Protein AF-A0A353RMS4-F1 (afdb_monomer)

Sequence (90 aa):
SGLRYFNTEDTTQYSNFKSIYPEEIVFIGPVNSSTKGNYATPGWVVPLSYVGHNGRVKMIVPFNMGSSYDQSRYEPTYYELVQYRFGNHY

Secondary structure (DSSP, 8-state):
-----SSSS---EEE-TT-SSPPP----S---TTTGGGSSSGGGTGGGGT--TT-EEEEEE-GGGS-HHHHHHT--EEEEEEE-------

Nearest PDB structures (foldseek):
  4o2t-assembly2_B  TM=9.579E-01  e=8.516E-03  Parabacteroides distasonis ATCC 8503
  6m4w-assembly1_D  TM=5.663E-01  e=2.181E+00  Homo sapiens
  3pra-assembly1_B  TM=7.669E-01  e=6.888E+00  Methanocaldococcus jannaschii
  6m4v-assembly2_D  TM=5.244E-01  e=6.888E+00  Homo sapiens
  3prb-assembly1_A  TM=5.084E-01  e=4.912E+00  Methanocaldococcus jannaschii

Solvent-accessible surface area (backbone atoms only — not comparable to full-atom values): 5909 Å² total; per-residue (Å²): 141,88,86,82,82,91,78,82,79,90,60,66,78,44,62,57,84,81,52,91,72,77,88,84,77,84,88,88,70,79,67,45,96,85,46,32,84,82,41,73,38,33,49,78,51,57,53,62,85,80,44,59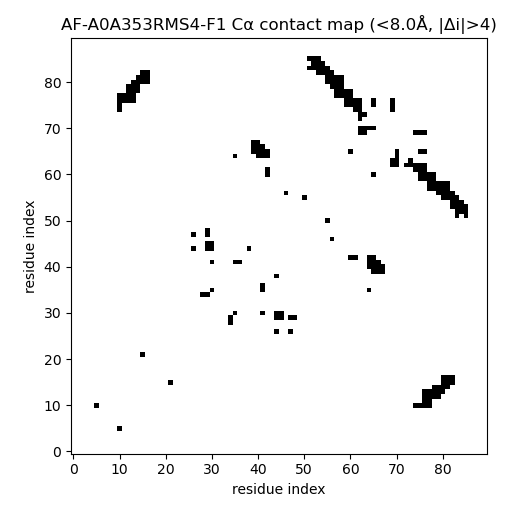,73,70,28,71,48,64,48,78,30,53,15,93,30,33,38,71,66,27,43,75,65,68,39,49,39,40,30,76,39,44,74,42,76,77,77,85,87,125

Foldseek 3Di:
DDDDPPPPDDAPEDECPPPPDDDDDDPPDADDPVCLVVDQQQQVNNCVVPDDAQDKDWDWAFLVRGHPVSVVVRHIHTYRIDTDHDDDPD

Radius of gyration: 13.9 Å; Cα contacts (8 Å, |Δi|>4): 118; chains: 1; bounding box: 42×24×33 Å

Structure (mmCIF, N/CA/C/O backbone):
data_AF-A0A353RMS4-F1
#
_entry.id   AF-A0A353RMS4-F1
#
loop_
_atom_site.group_PDB
_atom_site.id
_atom_site.type_symbol
_atom_site.label_atom_id
_atom_site.label_alt_id
_atom_site.label_comp_id
_atom_site.label_asym_id
_atom_site.label_entity_id
_atom_site.label_seq_id
_atom_site.pdbx_PDB_ins_code
_atom_site.Cartn_x
_atom_site.Cartn_y
_atom_site.Cartn_z
_atom_site.occupancy
_atom_site.B_iso_or_equiv
_atom_site.auth_seq_id
_atom_site.auth_comp_id
_atom_site.auth_asym_id
_atom_site.auth_atom_id
_atom_site.pdbx_PDB_model_num
ATOM 1 N N . SER A 1 1 ? -27.928 0.158 -4.122 1.00 41.97 1 SER A N 1
ATOM 2 C CA . SER A 1 1 ? -27.686 0.271 -2.671 1.00 41.97 1 SER A CA 1
ATOM 3 C C . SER A 1 1 ? -26.180 0.253 -2.457 1.00 41.97 1 SER A C 1
ATOM 5 O O . SER A 1 1 ? -25.557 -0.701 -2.902 1.00 41.97 1 SER A O 1
ATOM 7 N N . GLY A 1 2 ? -25.591 1.341 -1.945 1.00 40.50 2 GLY A N 1
ATOM 8 C CA . GLY A 1 2 ? -24.143 1.622 -1.983 1.00 40.50 2 GLY A CA 1
ATOM 9 C C . GLY A 1 2 ? -23.606 2.216 -0.678 1.00 40.50 2 GLY A C 1
ATOM 10 O O . GLY A 1 2 ? -22.840 3.169 -0.706 1.00 40.50 2 GLY A O 1
ATOM 11 N N . LEU A 1 3 ? -24.052 1.690 0.462 1.00 35.62 3 LEU A N 1
ATOM 12 C CA . LEU A 1 3 ? -23.655 2.174 1.785 1.00 35.62 3 LEU A CA 1
ATOM 13 C C . LEU A 1 3 ? -22.557 1.276 2.377 1.00 35.62 3 LEU A C 1
ATOM 15 O O . LEU A 1 3 ? -22.763 0.071 2.533 1.00 35.62 3 LEU A O 1
ATOM 19 N N . ARG A 1 4 ? -21.396 1.861 2.711 1.00 46.66 4 ARG A N 1
ATOM 20 C CA . 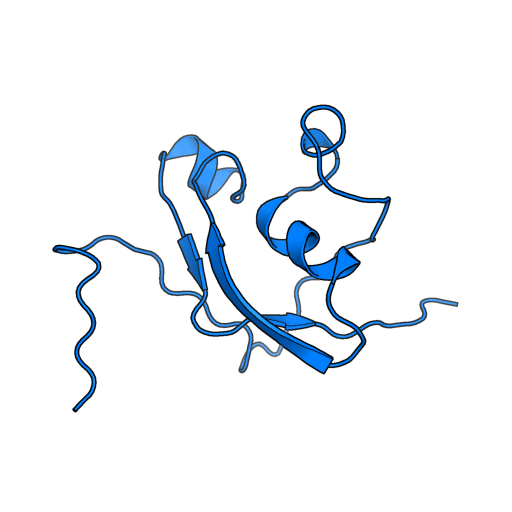ARG A 1 4 ? -20.318 1.238 3.502 1.00 46.66 4 ARG A CA 1
ATOM 21 C C . ARG A 1 4 ? -19.880 2.19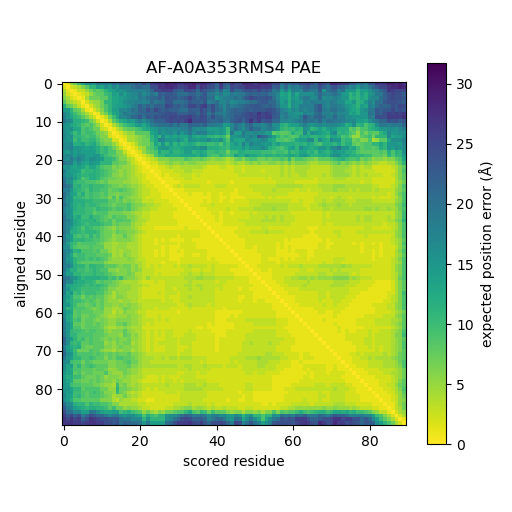4 4.612 1.00 46.66 4 ARG A C 1
ATOM 23 O O . ARG A 1 4 ? -19.475 3.314 4.330 1.00 46.66 4 ARG A O 1
ATOM 30 N N . TYR A 1 5 ? -19.950 1.733 5.858 1.00 46.25 5 TYR A N 1
ATOM 31 C CA . TYR A 1 5 ? -19.543 2.488 7.041 1.00 46.25 5 TYR A CA 1
ATOM 32 C C . TYR A 1 5 ? -18.087 2.162 7.403 1.00 46.25 5 TYR A C 1
ATOM 34 O O . TYR A 1 5 ? -17.784 1.026 7.755 1.00 46.25 5 TYR A O 1
ATOM 42 N N . PHE A 1 6 ? -17.213 3.173 7.382 1.00 56.19 6 PHE A N 1
ATOM 43 C CA . PHE A 1 6 ? -15.881 3.160 8.027 1.00 56.19 6 PHE A CA 1
ATOM 44 C C . PHE A 1 6 ? -15.952 3.364 9.554 1.00 56.19 6 PHE A C 1
ATOM 46 O O . PHE A 1 6 ? -14.947 3.291 10.249 1.00 56.19 6 PHE A O 1
ATOM 53 N N . ASN A 1 7 ? -17.184 3.568 10.032 1.00 41.97 7 ASN A N 1
ATOM 54 C CA . ASN A 1 7 ? -17.648 4.135 11.292 1.00 41.97 7 ASN A CA 1
ATOM 55 C C . ASN A 1 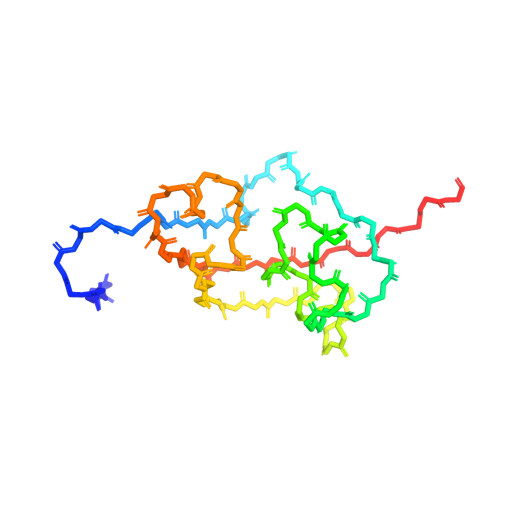7 ? -17.356 5.647 11.452 1.00 41.97 7 ASN A C 1
ATOM 57 O O . ASN A 1 7 ? -16.487 6.048 12.211 1.00 41.97 7 ASN A O 1
ATOM 61 N N . THR A 1 8 ? -18.128 6.455 10.707 1.00 51.53 8 THR A N 1
ATOM 62 C CA . THR A 1 8 ? -18.419 7.902 10.895 1.00 51.53 8 THR A CA 1
ATOM 63 C C . THR A 1 8 ? -17.387 8.983 10.511 1.00 51.53 8 THR A C 1
ATOM 65 O O . THR A 1 8 ? -17.479 10.080 11.039 1.00 51.53 8 THR A O 1
ATOM 68 N N . GLU A 1 9 ? -16.552 8.715 9.496 1.00 59.88 9 GLU A N 1
ATOM 69 C CA . GLU A 1 9 ? -15.866 9.697 8.607 1.00 59.88 9 GLU A CA 1
ATOM 70 C C . GLU A 1 9 ? -14.776 10.569 9.277 1.00 59.88 9 GLU A C 1
ATOM 72 O O . GLU A 1 9 ? -15.039 11.398 10.133 1.00 59.88 9 GLU A O 1
ATOM 77 N N . ASP A 1 10 ? -13.493 10.351 8.995 1.00 52.50 10 ASP A N 1
ATOM 78 C CA . ASP A 1 10 ? -12.790 10.848 7.804 1.00 52.50 10 ASP A CA 1
ATOM 79 C C . ASP A 1 10 ? -11.899 9.720 7.254 1.00 52.50 10 ASP A C 1
ATOM 81 O O . ASP A 1 10 ? -11.042 9.192 7.961 1.00 52.50 10 ASP A O 1
ATOM 85 N N . THR A 1 11 ? -12.158 9.260 6.028 1.00 52.41 11 THR A N 1
ATOM 86 C CA . THR A 1 11 ? -11.273 8.289 5.366 1.00 52.41 11 THR A CA 1
ATOM 87 C C . THR A 1 11 ? -11.122 8.711 3.927 1.00 52.41 11 THR A C 1
ATOM 89 O O . THR A 1 11 ? -12.082 8.676 3.151 1.00 52.41 11 THR A O 1
ATOM 92 N N . THR A 1 12 ? -9.915 9.133 3.575 1.00 55.19 12 THR A N 1
ATOM 93 C CA . THR A 1 12 ? -9.580 9.517 2.212 1.00 55.19 12 THR A CA 1
ATOM 94 C C . THR A 1 12 ? -9.799 8.305 1.294 1.00 55.19 12 THR A C 1
ATOM 96 O O . THR A 1 12 ? -9.029 7.344 1.299 1.00 55.19 12 THR A O 1
ATOM 99 N N . GLN A 1 13 ? -10.907 8.289 0.546 1.00 58.69 13 GLN A N 1
ATOM 100 C CA . GLN A 1 13 ? -11.221 7.207 -0.386 1.00 58.69 13 GLN A CA 1
ATOM 101 C C . GLN A 1 13 ? -10.432 7.432 -1.670 1.00 58.69 13 GLN A C 1
ATOM 103 O O . GLN A 1 13 ? -10.706 8.374 -2.414 1.00 58.69 13 GLN A O 1
ATOM 108 N N . TYR A 1 14 ? -9.468 6.558 -1.949 1.00 63.72 14 TYR A N 1
ATOM 109 C CA . TYR A 1 14 ? -8.652 6.667 -3.153 1.00 63.72 14 TYR A CA 1
ATOM 110 C C . TYR A 1 14 ? -8.935 5.523 -4.134 1.00 63.72 14 TYR A C 1
ATOM 112 O O . TYR A 1 14 ? -9.081 4.354 -3.768 1.00 63.72 14 TYR A O 1
ATOM 120 N N . SER A 1 15 ? -9.002 5.865 -5.420 1.00 58.88 15 SER A N 1
ATOM 121 C CA . SER A 1 15 ? -9.062 4.915 -6.531 1.00 58.88 15 SER A CA 1
ATOM 122 C C . SER A 1 15 ? -8.224 5.449 -7.683 1.00 58.88 15 SER A C 1
ATOM 124 O O . SER A 1 15 ? -8.465 6.557 -8.160 1.00 58.88 15 SER A O 1
ATOM 126 N N . ASN A 1 16 ? -7.270 4.650 -8.171 1.00 64.81 16 ASN A N 1
ATOM 127 C CA . ASN A 1 16 ? -6.450 5.031 -9.326 1.00 64.81 16 ASN A CA 1
ATOM 128 C C . ASN A 1 16 ? -7.079 4.639 -10.672 1.00 64.81 16 ASN A C 1
ATOM 130 O O . ASN A 1 16 ? -6.487 4.884 -11.719 1.00 64.81 16 ASN A O 1
ATOM 134 N N . PHE A 1 17 ? -8.281 4.053 -10.678 1.00 62.84 17 PHE A N 1
ATOM 135 C CA . PHE A 1 17 ? -8.870 3.469 -11.888 1.00 62.84 17 PHE A CA 1
ATOM 136 C C . PHE A 1 17 ? -9.115 4.479 -13.018 1.00 62.84 17 PHE A C 1
ATOM 138 O O . PHE A 1 17 ? -9.070 4.118 -14.192 1.00 62.84 17 PHE A O 1
ATOM 145 N N . LYS A 1 18 ? -9.380 5.741 -12.667 1.00 63.59 18 LYS A N 1
ATOM 146 C CA . LYS A 1 18 ? -9.595 6.838 -13.623 1.00 63.59 18 LYS A CA 1
ATOM 147 C C . LYS A 1 18 ? -8.426 7.828 -13.681 1.00 63.59 18 LYS A C 1
ATOM 149 O O . LYS A 1 18 ? -8.561 8.852 -14.344 1.00 63.59 18 LYS A O 1
ATOM 154 N N . SER A 1 19 ? -7.314 7.566 -12.986 1.00 69.12 19 SER A N 1
ATOM 155 C CA . SER A 1 19 ? -6.178 8.492 -13.009 1.00 69.12 19 SER A CA 1
ATOM 156 C C . SER A 1 19 ? -5.495 8.449 -14.374 1.00 69.12 19 SER A C 1
ATOM 158 O O . SER A 1 19 ? -5.129 7.378 -14.858 1.00 69.12 19 SER A O 1
ATOM 160 N N . ILE A 1 20 ? -5.306 9.618 -14.984 1.00 74.69 20 ILE A N 1
ATOM 161 C CA . ILE A 1 20 ? -4.487 9.780 -16.196 1.00 74.69 20 ILE A CA 1
ATOM 162 C C . ILE A 1 20 ? -2.989 9.899 -15.870 1.00 74.69 20 ILE A C 1
ATOM 164 O O . ILE A 1 20 ? -2.164 9.810 -16.773 1.00 74.69 20 ILE A O 1
ATOM 168 N N . TYR A 1 21 ? -2.648 10.057 -14.587 1.00 78.94 21 TYR A N 1
ATOM 169 C CA . TYR A 1 21 ? -1.284 10.113 -14.064 1.00 78.94 21 TYR A CA 1
ATOM 170 C C . TYR A 1 21 ? -1.094 8.931 -13.105 1.00 78.94 21 TYR A C 1
ATOM 172 O O . TYR A 1 21 ? -1.483 9.023 -11.936 1.00 78.94 21 TYR A O 1
ATOM 180 N N . PRO A 1 22 ? -0.635 7.765 -13.593 1.00 81.56 22 PRO A N 1
ATOM 181 C CA . PRO A 1 22 ? -0.363 6.637 -12.716 1.00 81.56 22 PRO A CA 1
ATOM 182 C C . PRO A 1 22 ? 0.825 6.955 -11.802 1.00 81.56 22 PRO A C 1
ATOM 184 O O . PRO A 1 22 ? 1.805 7.549 -12.240 1.00 81.56 22 PRO A O 1
ATOM 187 N N . GLU A 1 23 ? 0.741 6.519 -10.548 1.00 87.31 23 GLU A N 1
ATOM 188 C CA . GLU A 1 23 ? 1.887 6.532 -9.638 1.00 87.31 23 GLU A CA 1
ATOM 189 C C . GLU A 1 23 ? 2.902 5.474 -10.086 1.00 87.31 23 GLU A C 1
ATOM 191 O O . GLU A 1 23 ? 2.551 4.301 -10.264 1.00 87.31 23 GLU A O 1
ATOM 196 N N . GLU A 1 24 ? 4.156 5.883 -10.263 1.00 87.75 24 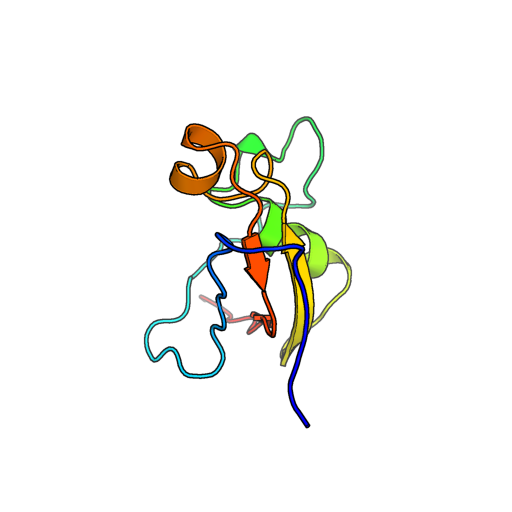GLU A N 1
ATOM 197 C CA . GLU A 1 24 ? 5.251 4.992 -10.639 1.00 87.75 24 GLU A CA 1
ATOM 198 C 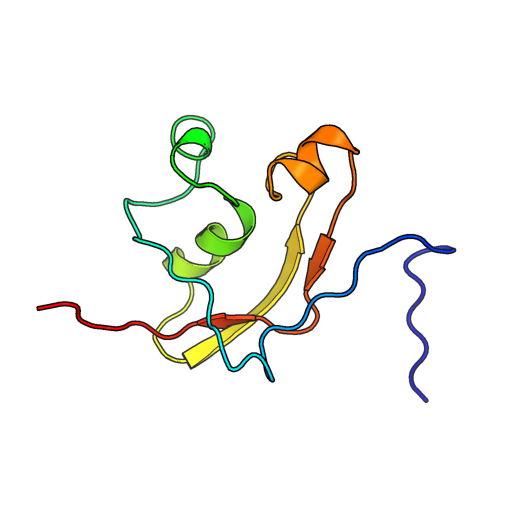C . GLU A 1 24 ? 6.036 4.551 -9.402 1.00 87.75 24 GLU A C 1
ATOM 200 O O . GLU A 1 24 ? 6.381 5.349 -8.531 1.00 87.75 24 GLU A O 1
ATOM 205 N N . ILE A 1 25 ? 6.326 3.252 -9.318 1.00 89.50 25 ILE A N 1
ATOM 206 C CA . ILE A 1 25 ? 7.075 2.662 -8.208 1.00 89.50 25 ILE A CA 1
ATOM 207 C C . ILE A 1 25 ? 8.114 1.708 -8.782 1.00 89.50 25 ILE A C 1
ATOM 209 O O . ILE A 1 25 ? 7.779 0.786 -9.526 1.00 89.50 25 ILE A O 1
ATOM 213 N N . VAL A 1 26 ? 9.373 1.882 -8.383 1.00 91.31 26 VAL A N 1
ATOM 214 C CA . VAL A 1 26 ? 10.432 0.909 -8.670 1.00 91.31 26 VAL A CA 1
ATOM 215 C C . VAL A 1 26 ? 10.372 -0.196 -7.622 1.00 91.31 26 VAL A C 1
ATOM 217 O O . VAL A 1 26 ? 10.573 0.054 -6.434 1.00 91.31 26 VAL A O 1
ATOM 220 N N . PHE A 1 27 ? 10.097 -1.429 -8.048 1.00 92.00 27 PHE A N 1
ATOM 221 C CA . PHE A 1 27 ? 10.103 -2.576 -7.144 1.00 92.00 27 PHE A CA 1
ATOM 222 C C . PHE A 1 27 ? 11.542 -3.005 -6.831 1.00 92.00 27 PHE A C 1
ATOM 224 O O . PHE A 1 27 ? 12.198 -3.664 -7.631 1.00 92.00 27 PHE A O 1
ATOM 231 N N . ILE A 1 28 ? 12.019 -2.638 -5.644 1.00 92.62 28 ILE A N 1
ATOM 232 C CA . ILE A 1 28 ? 13.374 -2.925 -5.140 1.00 92.62 28 ILE A CA 1
ATOM 233 C C . ILE A 1 28 ? 13.413 -4.124 -4.173 1.00 92.62 28 ILE A C 1
ATOM 235 O O . ILE A 1 28 ? 14.449 -4.411 -3.578 1.00 92.62 28 ILE A O 1
ATOM 239 N N . GLY A 1 29 ? 12.290 -4.833 -4.010 1.00 94.50 29 GLY A N 1
ATOM 240 C CA . GLY A 1 29 ? 12.164 -6.056 -3.210 1.00 94.50 29 GLY A CA 1
ATOM 241 C C . GLY A 1 29 ? 10.988 -6.056 -2.219 1.00 94.50 29 GLY A C 1
ATOM 242 O O . GLY A 1 29 ? 10.315 -5.039 -2.038 1.00 94.50 29 GLY A O 1
ATOM 243 N N . PRO A 1 30 ? 10.708 -7.191 -1.553 1.00 95.69 30 PRO A N 1
ATOM 244 C CA . PRO A 1 30 ? 9.567 -7.319 -0.646 1.00 95.69 30 PRO A CA 1
ATOM 245 C C . PRO A 1 30 ? 9.617 -6.349 0.541 1.00 95.69 30 PRO A C 1
ATOM 247 O O . PRO A 1 30 ? 10.686 -6.046 1.078 1.00 95.69 30 PRO A O 1
ATOM 250 N N . VAL A 1 31 ? 8.441 -5.907 0.994 1.00 96.00 31 VAL A N 1
ATOM 251 C CA . VAL A 1 31 ? 8.295 -5.038 2.171 1.00 96.00 31 VAL A CA 1
ATOM 252 C C . VAL A 1 31 ? 8.373 -5.862 3.457 1.00 96.00 31 VAL A C 1
ATOM 254 O O . VAL A 1 31 ? 7.609 -6.803 3.653 1.00 96.00 31 VAL A O 1
ATOM 257 N N . ASN A 1 32 ? 9.274 -5.479 4.357 1.00 94.88 32 ASN A N 1
ATOM 258 C CA . ASN A 1 32 ? 9.410 -6.001 5.716 1.00 94.88 32 ASN A CA 1
ATOM 259 C C . ASN A 1 32 ? 9.871 -4.881 6.670 1.00 94.88 32 ASN A C 1
ATOM 261 O O . ASN A 1 32 ? 10.040 -3.734 6.254 1.00 94.88 32 ASN A O 1
ATOM 265 N N . SER A 1 33 ? 10.087 -5.194 7.952 1.00 94.19 33 SER A N 1
ATOM 266 C CA . SER A 1 33 ? 10.483 -4.204 8.968 1.00 94.19 33 SER A CA 1
ATOM 267 C C . SER A 1 33 ? 11.753 -3.419 8.620 1.00 94.19 33 SER A C 1
ATOM 269 O O . SER A 1 33 ? 11.851 -2.254 8.999 1.00 94.19 33 SER A O 1
ATOM 271 N N . SER A 1 34 ? 12.685 -4.028 7.883 1.00 95.62 34 SER A N 1
ATOM 272 C CA . SER A 1 34 ? 13.959 -3.421 7.483 1.00 95.62 34 SER A CA 1
ATOM 273 C C . SER A 1 34 ? 13.888 -2.715 6.126 1.00 95.62 34 SER A C 1
ATOM 275 O O . SER A 1 34 ? 14.642 -1.779 5.893 1.00 95.62 34 SER A O 1
ATOM 277 N N . THR A 1 35 ? 12.999 -3.143 5.223 1.00 95.62 35 THR A N 1
ATOM 278 C CA . THR A 1 35 ? 12.919 -2.617 3.846 1.00 95.62 35 THR A CA 1
ATOM 279 C C . THR A 1 35 ? 11.778 -1.633 3.620 1.00 95.62 35 THR A C 1
ATOM 281 O O . THR A 1 35 ? 11.786 -0.928 2.613 1.00 95.62 35 THR A O 1
ATOM 284 N N . LYS A 1 36 ? 10.802 -1.535 4.538 1.00 93.50 36 LYS A N 1
ATOM 285 C CA . LYS A 1 36 ? 9.654 -0.625 4.381 1.00 93.50 36 LYS A CA 1
ATOM 286 C C . LYS A 1 36 ? 10.078 0.828 4.157 1.00 93.50 36 LYS A C 1
ATOM 288 O O . LYS A 1 36 ? 9.445 1.515 3.373 1.00 93.50 36 LYS A O 1
ATOM 293 N N . GLY A 1 37 ? 11.167 1.275 4.786 1.00 93.75 37 GLY A N 1
ATOM 294 C CA . GLY A 1 37 ? 11.666 2.649 4.659 1.00 93.75 37 GLY A CA 1
ATOM 295 C C . GLY A 1 37 ? 12.178 3.005 3.262 1.00 93.75 37 GLY A C 1
ATOM 296 O O . GLY A 1 37 ? 12.357 4.181 2.970 1.00 93.75 37 GLY A O 1
ATOM 297 N N . ASN A 1 38 ? 12.375 2.016 2.387 1.00 95.31 38 ASN A N 1
ATOM 298 C CA . ASN A 1 38 ? 12.849 2.251 1.028 1.00 95.31 38 ASN A CA 1
ATOM 299 C C . ASN A 1 38 ? 11.725 2.694 0.070 1.00 95.31 38 ASN A C 1
ATOM 301 O O . ASN A 1 38 ? 11.996 3.007 -1.086 1.00 95.31 38 ASN A O 1
ATOM 305 N N . TYR A 1 39 ? 10.471 2.700 0.530 1.00 94.75 39 TYR A N 1
ATOM 306 C CA . TYR A 1 39 ? 9.298 3.038 -0.269 1.00 94.75 39 TYR A CA 1
ATOM 307 C C . TYR A 1 39 ? 8.566 4.247 0.310 1.00 94.75 39 TYR A C 1
ATOM 309 O O . TYR A 1 39 ? 8.319 4.309 1.511 1.00 94.75 39 TYR A O 1
ATOM 317 N N . ALA A 1 40 ? 8.143 5.172 -0.557 1.00 91.75 40 ALA A N 1
ATOM 318 C CA . ALA A 1 40 ? 7.364 6.345 -0.150 1.00 91.75 40 ALA A CA 1
ATOM 319 C C . ALA A 1 40 ? 5.985 5.973 0.425 1.00 91.75 40 ALA A C 1
ATOM 321 O O . ALA A 1 40 ? 5.476 6.638 1.323 1.00 91.75 40 ALA A O 1
ATOM 322 N N . THR A 1 41 ? 5.370 4.904 -0.088 1.00 93.94 41 THR A N 1
ATOM 323 C CA . THR A 1 41 ? 4.112 4.344 0.428 1.00 93.94 41 THR A CA 1
ATOM 324 C C . THR A 1 41 ? 4.211 2.817 0.431 1.00 93.94 41 THR A C 1
ATOM 326 O O . THR A 1 41 ? 3.841 2.160 -0.546 1.00 93.94 41 THR A O 1
ATOM 329 N N . PRO A 1 42 ? 4.757 2.221 1.507 1.00 96.38 42 PRO A N 1
ATOM 330 C CA . PRO A 1 42 ? 5.052 0.787 1.559 1.00 96.38 42 PRO A CA 1
ATOM 331 C C . PRO A 1 42 ? 3.823 -0.102 1.340 1.00 96.38 42 PRO A C 1
ATOM 333 O O . PRO A 1 42 ? 3.930 -1.177 0.752 1.00 96.38 42 PRO A O 1
ATOM 33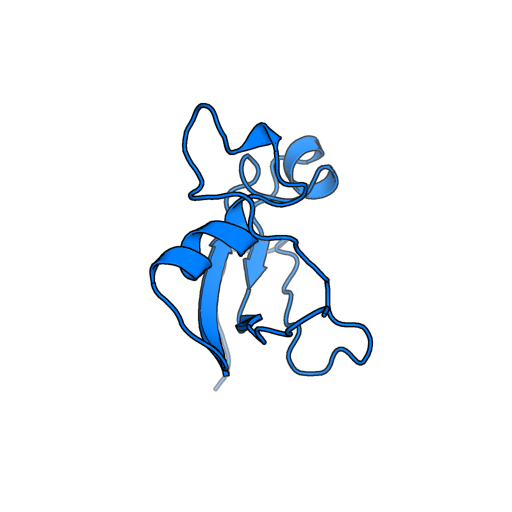6 N N . GLY A 1 43 ? 2.640 0.349 1.769 1.00 95.31 43 GLY A N 1
ATOM 337 C CA . GLY A 1 43 ? 1.379 -0.372 1.606 1.00 95.31 43 GLY A CA 1
ATOM 338 C C . GLY A 1 43 ? 1.023 -0.671 0.148 1.00 95.31 43 GLY A C 1
ATOM 339 O O . GLY A 1 43 ? 0.450 -1.722 -0.128 1.00 95.31 43 GLY A O 1
ATOM 340 N N . TRP A 1 44 ? 1.427 0.183 -0.800 1.00 94.06 44 TRP A N 1
ATOM 341 C CA . TRP A 1 44 ? 1.208 -0.056 -2.232 1.00 94.06 44 TRP A CA 1
ATOM 342 C C . TRP A 1 44 ? 2.077 -1.174 -2.798 1.00 94.06 44 TRP A C 1
ATOM 344 O O . TRP A 1 44 ? 1.754 -1.724 -3.846 1.00 94.06 44 TRP A O 1
ATOM 354 N N . VAL A 1 45 ? 3.169 -1.522 -2.126 1.00 96.31 45 VAL A N 1
ATOM 355 C CA . VAL A 1 45 ? 4.169 -2.462 -2.641 1.00 96.31 45 VAL A CA 1
ATOM 356 C C . VAL A 1 45 ? 3.918 -3.882 -2.152 1.00 96.31 45 VAL A C 1
ATOM 358 O O . VAL A 1 45 ? 4.239 -4.837 -2.856 1.00 96.31 45 VAL A O 1
ATOM 361 N N . VAL A 1 46 ? 3.294 -4.042 -0.980 1.00 96.44 46 VAL A N 1
ATOM 362 C CA . VAL A 1 46 ? 2.993 -5.355 -0.380 1.00 96.44 46 VAL A CA 1
ATOM 363 C C . VAL A 1 46 ? 2.339 -6.332 -1.375 1.00 96.44 46 VAL A C 1
ATOM 365 O O . VAL A 1 46 ? 2.793 -7.477 -1.445 1.00 96.44 46 VAL A O 1
ATOM 368 N N . PRO A 1 47 ? 1.348 -5.935 -2.200 1.00 95.88 47 PRO A N 1
ATOM 369 C CA . PRO A 1 47 ? 0.721 -6.861 -3.141 1.00 95.88 47 PRO A CA 1
ATOM 370 C C . PRO A 1 47 ? 1.613 -7.305 -4.300 1.00 95.88 47 PRO A C 1
ATOM 372 O O . PRO A 1 47 ? 1.319 -8.337 -4.893 1.00 95.88 47 PRO A O 1
ATOM 375 N N . LEU A 1 48 ? 2.690 -6.582 -4.634 1.00 93.88 48 LEU A N 1
ATOM 376 C CA . LEU A 1 48 ? 3.522 -6.869 -5.814 1.00 93.88 48 LEU A CA 1
ATOM 377 C C . LEU A 1 48 ? 4.222 -8.234 -5.753 1.00 93.88 48 LEU A C 1
ATOM 379 O O . LEU A 1 48 ? 4.620 -8.760 -6.784 1.00 93.88 48 LEU A O 1
ATOM 383 N N . SER A 1 49 ? 4.338 -8.836 -4.565 1.00 92.62 49 SER A N 1
ATOM 384 C CA . SER A 1 49 ? 4.832 -10.216 -4.409 1.00 92.62 49 SER A CA 1
ATOM 385 C C . SER A 1 49 ? 3.769 -11.289 -4.700 1.00 92.62 49 SER A C 1
ATOM 387 O O . SER A 1 49 ? 4.093 -12.471 -4.747 1.00 92.62 49 SER A O 1
ATOM 389 N N . TYR A 1 50 ? 2.507 -10.892 -4.880 1.00 94.62 50 TYR A N 1
ATOM 390 C CA . TYR A 1 50 ? 1.349 -11.786 -4.994 1.00 94.62 50 TYR A CA 1
ATOM 391 C C . TYR A 1 50 ? 0.500 -11.532 -6.243 1.00 94.62 50 TYR A C 1
ATOM 393 O O . TYR A 1 50 ? -0.368 -12.341 -6.568 1.00 94.62 50 TYR A O 1
ATOM 401 N N . VAL A 1 51 ? 0.717 -10.414 -6.940 1.00 95.31 51 VAL A N 1
ATOM 402 C CA . VAL A 1 51 ? -0.030 -10.042 -8.145 1.00 95.31 51 VAL A CA 1
ATOM 403 C C . VAL A 1 51 ? 0.908 -9.834 -9.328 1.00 95.31 51 VAL A C 1
ATOM 405 O O . VAL A 1 51 ? 2.030 -9.365 -9.170 1.00 95.31 51 VAL A O 1
ATOM 408 N N . GLY A 1 52 ? 0.430 -10.170 -10.526 1.00 92.75 52 GLY A N 1
ATOM 409 C CA . GLY A 1 52 ? 1.134 -9.909 -11.782 1.00 92.75 52 GLY A CA 1
ATOM 410 C C . GLY A 1 52 ? 0.642 -8.647 -12.495 1.00 92.75 52 GLY A C 1
ATOM 411 O O . GLY A 1 52 ? -0.123 -7.844 -11.952 1.00 92.75 52 GLY A O 1
ATOM 412 N N . HIS A 1 53 ? 1.043 -8.498 -13.759 1.00 93.62 53 HIS A N 1
ATOM 413 C CA . HIS A 1 53 ? 0.563 -7.429 -14.635 1.00 93.62 53 HIS A CA 1
ATOM 414 C C . HIS A 1 53 ? -0.977 -7.433 -14.728 1.00 93.62 53 HIS A C 1
ATOM 416 O O . HIS A 1 53 ? -1.593 -8.483 -14.895 1.00 93.62 53 HIS A O 1
ATOM 422 N N . ASN A 1 54 ? -1.600 -6.254 -14.619 1.00 92.75 54 ASN A N 1
ATOM 423 C CA . ASN A 1 54 ? -3.051 -6.050 -14.494 1.00 92.75 54 ASN A CA 1
ATOM 424 C C . ASN A 1 54 ? -3.697 -6.620 -13.221 1.00 92.75 54 ASN A C 1
ATOM 426 O O . ASN A 1 54 ? -4.927 -6.664 -13.135 1.00 92.75 54 ASN A O 1
ATOM 430 N N . GLY A 1 55 ? -2.902 -6.992 -12.214 1.00 94.00 55 GLY A N 1
ATOM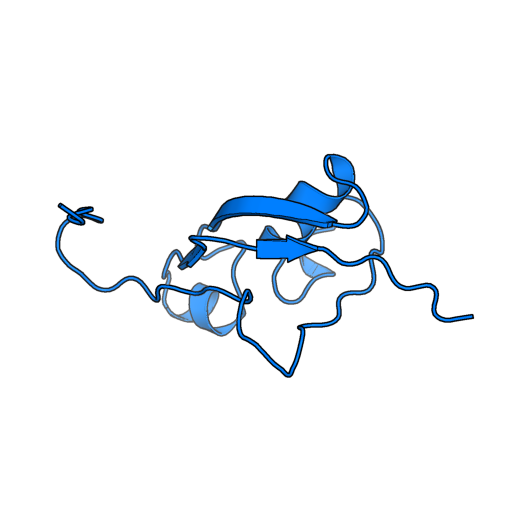 431 C CA . GLY A 1 55 ? -3.396 -7.335 -10.885 1.00 94.00 55 GLY A CA 1
ATOM 432 C C . GLY A 1 55 ? -4.240 -6.210 -10.288 1.00 94.00 55 GLY A C 1
ATOM 433 O O . GLY A 1 55 ? -3.887 -5.034 -10.392 1.00 94.00 55 GLY A O 1
ATOM 434 N N . ARG A 1 56 ? -5.370 -6.572 -9.676 1.00 94.19 56 ARG A N 1
ATOM 435 C CA . ARG A 1 56 ? -6.316 -5.642 -9.053 1.00 94.19 56 ARG A CA 1
ATOM 436 C C . ARG A 1 56 ? -6.519 -6.023 -7.601 1.00 94.19 56 ARG A C 1
ATOM 438 O O . ARG A 1 56 ? -6.816 -7.179 -7.311 1.00 94.19 56 ARG A O 1
ATOM 445 N N . VAL A 1 57 ? -6.394 -5.053 -6.708 1.00 93.75 57 VAL A N 1
ATOM 446 C CA . VAL A 1 57 ? -6.560 -5.263 -5.268 1.00 93.75 57 VAL A CA 1
ATOM 447 C C . VAL A 1 57 ? -7.449 -4.191 -4.658 1.00 93.75 57 VAL A C 1
ATOM 449 O O . VAL A 1 57 ? -7.596 -3.095 -5.197 1.00 93.75 57 VAL A O 1
ATOM 452 N N . LYS A 1 58 ? -8.015 -4.528 -3.505 1.00 92.56 58 LYS A N 1
ATOM 453 C CA . LYS A 1 58 ? -8.709 -3.626 -2.591 1.00 92.56 58 LYS A CA 1
ATOM 454 C C . LYS A 1 58 ? -7.969 -3.695 -1.265 1.00 92.56 58 LYS A C 1
ATOM 456 O O . LYS A 1 58 ? -7.665 -4.799 -0.815 1.00 92.56 58 LYS A O 1
ATOM 461 N N . MET A 1 59 ? -7.642 -2.554 -0.668 1.00 92.00 59 MET A N 1
ATOM 462 C CA . MET A 1 59 ? -6.733 -2.511 0.480 1.00 92.00 59 MET A CA 1
ATOM 463 C C . MET A 1 59 ? -7.182 -1.511 1.536 1.00 92.00 59 MET A C 1
ATOM 465 O O . MET A 1 59 ? -7.706 -0.448 1.218 1.00 92.00 59 MET A O 1
ATOM 469 N N . ILE A 1 60 ? -6.904 -1.847 2.793 1.00 91.00 60 ILE A N 1
ATOM 470 C CA . ILE A 1 60 ? -6.835 -0.893 3.899 1.00 91.00 60 ILE A CA 1
ATOM 471 C C . ILE A 1 60 ? -5.354 -0.785 4.252 1.00 91.00 60 ILE A C 1
ATOM 473 O O . ILE A 1 60 ? -4.734 -1.787 4.611 1.00 91.00 60 ILE A O 1
ATOM 477 N N . VAL A 1 61 ? -4.786 0.408 4.109 1.00 92.38 61 VAL A N 1
ATOM 478 C CA . VAL A 1 61 ? -3.383 0.679 4.425 1.00 92.38 61 VAL A CA 1
ATOM 479 C C . VAL A 1 61 ? -3.333 1.410 5.767 1.00 92.38 61 VAL A C 1
ATOM 481 O O . VAL A 1 61 ? -3.891 2.501 5.872 1.00 92.38 61 VAL A O 1
ATOM 484 N N . PRO A 1 62 ? -2.706 0.839 6.812 1.00 93.69 62 PRO A N 1
ATOM 485 C CA . PRO A 1 62 ? -2.545 1.541 8.081 1.00 93.69 62 PRO A CA 1
ATOM 486 C C . PRO A 1 62 ? -1.585 2.727 7.922 1.00 93.69 62 PRO A C 1
ATOM 488 O O . PRO A 1 62 ? -0.677 2.679 7.091 1.00 93.69 62 PRO A O 1
ATOM 491 N N . PHE A 1 63 ? -1.743 3.760 8.757 1.00 90.69 63 PHE A N 1
ATOM 492 C CA . PHE A 1 63 ? -0.987 5.017 8.650 1.00 90.69 63 PHE A CA 1
ATOM 493 C C . PHE A 1 63 ? 0.532 4.811 8.548 1.00 90.69 63 PHE A C 1
ATOM 495 O O . PHE A 1 63 ? 1.196 5.437 7.734 1.00 90.69 63 PHE A O 1
ATOM 502 N N . ASN A 1 64 ? 1.096 3.864 9.306 1.00 94.75 64 ASN A N 1
ATOM 503 C CA . ASN A 1 64 ? 2.532 3.562 9.332 1.00 94.75 64 ASN A CA 1
ATOM 504 C C . ASN A 1 64 ? 3.067 2.849 8.071 1.00 94.75 64 ASN A C 1
ATOM 506 O O . ASN A 1 64 ? 4.261 2.553 7.995 1.00 94.75 64 ASN A O 1
ATOM 510 N N . MET A 1 65 ? 2.183 2.542 7.122 1.00 95.94 65 MET A N 1
ATOM 511 C CA . MET A 1 65 ? 2.462 1.968 5.804 1.00 95.94 65 MET A CA 1
ATOM 512 C C . MET A 1 65 ? 1.942 2.873 4.673 1.00 95.94 65 MET A C 1
ATOM 514 O O . MET A 1 65 ? 2.065 2.510 3.501 1.00 95.94 65 MET A O 1
ATOM 518 N N . GLY A 1 66 ? 1.340 4.014 5.018 1.00 91.44 66 GLY A N 1
ATOM 519 C CA . GLY A 1 66 ? 0.845 5.022 4.089 1.00 91.44 66 GLY A CA 1
ATOM 520 C C . GLY A 1 66 ? 1.938 5.989 3.635 1.00 91.44 66 GLY A C 1
ATOM 521 O O . GLY A 1 66 ? 3.128 5.794 3.901 1.00 91.44 66 GLY A O 1
ATOM 522 N N . SER A 1 67 ? 1.522 7.042 2.944 1.00 89.38 67 SER A N 1
ATOM 523 C CA . SER A 1 67 ? 2.376 8.167 2.563 1.00 89.38 67 SER A CA 1
ATOM 524 C C . SER A 1 67 ? 2.886 8.941 3.787 1.00 89.38 67 SER A C 1
ATOM 526 O O . SER A 1 67 ? 2.422 8.744 4.912 1.00 89.38 67 SER A O 1
ATOM 528 N N . SER A 1 68 ? 3.828 9.868 3.591 1.00 89.31 68 SER A N 1
ATOM 529 C CA . SER A 1 68 ? 4.275 10.767 4.668 1.00 89.31 68 SER A CA 1
ATOM 530 C C . SER A 1 68 ? 3.126 11.596 5.258 1.00 89.31 68 SER A C 1
ATOM 532 O O . SER A 1 68 ? 3.132 11.886 6.455 1.00 89.31 68 SER A O 1
ATOM 534 N N . TYR A 1 69 ? 2.119 11.930 4.445 1.00 87.06 69 TYR A N 1
ATOM 535 C CA . TYR A 1 69 ? 0.912 12.620 4.887 1.00 87.06 69 TYR A CA 1
ATOM 536 C C . TYR A 1 69 ? 0.095 11.755 5.852 1.00 87.06 69 TYR A C 1
ATOM 538 O O . TYR A 1 69 ? -0.153 12.173 6.985 1.00 87.06 69 TYR A O 1
ATOM 546 N N . ASP A 1 70 ? -0.219 10.525 5.439 1.00 86.94 70 ASP A N 1
ATOM 547 C CA . ASP A 1 70 ? -0.980 9.552 6.233 1.00 86.94 70 ASP A CA 1
ATOM 548 C C . ASP A 1 70 ? -0.275 9.274 7.571 1.00 86.94 70 ASP A C 1
ATOM 550 O O . ASP A 1 70 ? -0.889 9.303 8.639 1.00 86.94 70 ASP A O 1
ATOM 554 N N . GLN A 1 71 ? 1.053 9.099 7.526 1.00 90.44 71 GLN A N 1
ATOM 555 C CA . GLN A 1 71 ? 1.897 8.894 8.705 1.00 90.44 71 GLN A CA 1
ATOM 556 C C . GLN A 1 71 ? 1.833 10.077 9.675 1.00 90.44 71 GLN A C 1
ATOM 558 O O . GLN A 1 71 ? 1.687 9.869 10.877 1.00 90.44 71 GLN A O 1
ATOM 563 N N . SER A 1 72 ? 1.920 11.312 9.167 1.00 90.06 72 SER A N 1
ATOM 564 C CA . SER A 1 72 ? 1.899 12.526 9.997 1.00 90.06 72 SER A CA 1
ATOM 565 C C . SER A 1 72 ? 0.560 12.757 10.704 1.00 90.06 72 SER A C 1
ATOM 567 O O . SER A 1 72 ? 0.516 13.406 11.750 1.00 90.06 72 SER A O 1
ATOM 569 N N . ARG A 1 73 ? -0.526 12.214 10.142 1.00 87.88 73 ARG A N 1
ATOM 570 C CA . ARG A 1 73 ? -1.900 12.376 10.630 1.00 87.88 73 ARG A CA 1
ATOM 571 C C . ARG A 1 73 ? -2.451 11.155 11.351 1.00 87.88 73 ARG A C 1
ATOM 573 O O . ARG A 1 73 ? -3.565 11.216 11.857 1.00 87.88 73 ARG A O 1
ATOM 580 N N . TYR A 1 74 ? -1.673 10.075 11.429 1.00 86.94 74 TYR A N 1
ATOM 581 C CA . TYR A 1 74 ? -2.123 8.787 11.957 1.00 86.94 74 TYR A CA 1
ATOM 582 C C . TYR A 1 74 ? -3.386 8.269 11.245 1.00 86.94 74 TYR A C 1
ATOM 584 O O . TYR A 1 74 ? -4.204 7.568 11.842 1.00 86.94 74 TYR A O 1
ATOM 592 N N . GLU A 1 75 ? -3.537 8.602 9.961 1.00 84.62 75 GLU A N 1
ATOM 593 C CA . GLU A 1 75 ? -4.741 8.318 9.184 1.00 84.62 75 GLU A CA 1
ATOM 594 C C . GLU A 1 75 ? -4.554 7.035 8.356 1.00 84.62 75 GLU A C 1
ATOM 596 O O . GLU A 1 75 ? -3.580 6.916 7.609 1.00 84.62 75 GLU A O 1
ATOM 601 N N . PRO A 1 76 ? -5.428 6.024 8.500 1.00 87.25 76 PRO A N 1
ATOM 602 C CA . PRO A 1 76 ? -5.444 4.881 7.601 1.00 87.25 76 PRO A CA 1
ATOM 603 C C . PRO A 1 76 ? -6.179 5.223 6.300 1.00 87.25 76 PRO A C 1
ATOM 605 O O . PRO A 1 76 ? -7.203 5.904 6.307 1.00 87.25 76 PRO A O 1
ATOM 608 N N . THR A 1 77 ? -5.726 4.645 5.191 1.00 85.19 77 THR A N 1
ATOM 609 C CA . THR A 1 77 ? -6.277 4.944 3.864 1.00 85.19 77 THR A CA 1
ATOM 610 C C . THR A 1 77 ? -6.959 3.723 3.273 1.00 85.19 77 THR A C 1
ATOM 612 O O . THR A 1 77 ? -6.418 2.611 3.276 1.00 85.19 77 THR A O 1
ATOM 615 N N . TYR A 1 78 ? -8.158 3.929 2.731 1.00 87.31 78 TYR A N 1
ATOM 616 C CA . TYR A 1 78 ? -8.889 2.893 2.021 1.00 87.31 78 TYR A CA 1
ATOM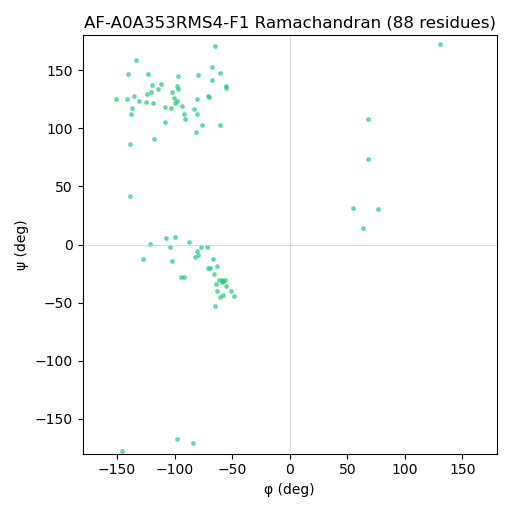 617 C C . TYR A 1 78 ? -8.765 3.059 0.512 1.00 87.31 78 TYR A C 1
ATOM 619 O O . TYR A 1 78 ? -9.130 4.084 -0.066 1.00 87.31 78 TYR A O 1
ATOM 627 N N . TYR A 1 79 ? -8.329 1.981 -0.127 1.00 86.75 79 TYR A N 1
ATOM 628 C CA . TYR A 1 79 ? -8.246 1.866 -1.568 1.00 86.75 79 TYR A CA 1
ATOM 629 C C . TYR A 1 79 ? -9.323 0.903 -2.057 1.00 86.75 79 TYR A C 1
ATOM 631 O O . TYR A 1 79 ? -9.190 -0.316 -1.916 1.00 86.75 79 TYR A O 1
ATOM 639 N N . GLU A 1 80 ? -10.385 1.445 -2.657 1.00 85.44 80 GLU A N 1
ATOM 640 C CA . GLU A 1 80 ? -11.466 0.634 -3.237 1.00 85.44 80 GLU A CA 1
ATOM 641 C C . GLU A 1 80 ? -10.945 -0.232 -4.390 1.00 85.44 80 GLU A C 1
ATOM 643 O O . GLU A 1 80 ? -11.332 -1.396 -4.512 1.00 85.44 80 GLU A O 1
ATOM 648 N N . LEU A 1 81 ? -10.052 0.327 -5.215 1.00 88.06 81 LEU A N 1
ATOM 649 C CA . LEU A 1 81 ? -9.399 -0.375 -6.312 1.00 88.06 81 LEU A CA 1
ATOM 650 C C . LEU A 1 81 ? -8.013 0.218 -6.592 1.00 88.06 81 LEU A C 1
ATOM 652 O O . LEU A 1 81 ? -7.891 1.408 -6.885 1.00 88.06 81 LEU A O 1
ATOM 656 N N . VAL A 1 82 ? -6.996 -0.642 -6.575 1.00 90.12 82 VAL A N 1
ATOM 657 C CA . VAL A 1 82 ? -5.661 -0.375 -7.125 1.00 90.12 82 VAL A CA 1
ATOM 658 C C . VAL A 1 82 ? -5.395 -1.381 -8.232 1.00 90.12 82 VAL A C 1
ATOM 660 O O . VAL A 1 82 ? -5.439 -2.590 -7.993 1.00 90.12 82 VAL A O 1
ATOM 663 N N . GLN A 1 83 ? -5.134 -0.894 -9.445 1.00 92.75 83 GLN A N 1
ATOM 664 C CA . GLN A 1 83 ? -4.636 -1.723 -10.543 1.00 92.75 83 GLN A CA 1
ATOM 665 C C . GLN A 1 83 ? -3.135 -1.506 -10.736 1.00 92.75 83 GLN A C 1
ATOM 667 O O . GLN A 1 83 ? -2.688 -0.368 -10.863 1.00 92.75 83 GLN A O 1
ATOM 672 N N . TYR A 1 84 ? -2.386 -2.604 -10.832 1.00 92.75 84 TYR A N 1
ATOM 673 C CA . TYR A 1 84 ? -0.956 -2.595 -11.120 1.00 92.75 84 TYR A CA 1
ATOM 674 C C . TYR A 1 84 ? -0.683 -2.846 -12.599 1.00 92.75 84 TYR A C 1
ATOM 676 O O . TYR A 1 84 ? -1.256 -3.751 -13.213 1.00 92.75 84 TYR A O 1
ATOM 684 N N . ARG A 1 85 ? 0.235 -2.067 -13.168 1.00 91.31 85 ARG A N 1
ATOM 685 C CA . ARG A 1 85 ? 0.777 -2.273 -14.512 1.00 91.31 85 ARG A CA 1
ATOM 686 C C . ARG A 1 85 ? 2.288 -2.360 -14.404 1.00 91.31 85 ARG A C 1
ATOM 688 O O . ARG A 1 85 ? 2.929 -1.456 -13.892 1.00 91.31 85 ARG A O 1
ATOM 695 N N . PHE A 1 86 ? 2.828 -3.469 -14.876 1.00 91.19 86 PHE A N 1
ATOM 696 C CA . PHE A 1 86 ? 4.261 -3.714 -14.902 1.00 91.19 86 PHE A CA 1
ATOM 697 C C . PHE A 1 86 ? 4.747 -3.230 -16.263 1.00 91.19 86 PHE A C 1
ATOM 699 O O . PHE A 1 86 ? 4.320 -3.782 -17.281 1.00 91.19 86 PHE A O 1
ATOM 706 N N . GLY A 1 87 ? 5.534 -2.158 -16.272 1.00 83.69 87 GLY A N 1
ATOM 707 C CA . GLY A 1 87 ? 6.214 -1.660 -17.461 1.00 83.69 87 GLY A CA 1
ATOM 708 C C . GLY A 1 87 ? 7.652 -2.164 -17.494 1.00 83.69 87 GLY A C 1
ATOM 709 O O . GLY A 1 87 ? 8.285 -2.285 -16.448 1.00 83.69 87 GLY A O 1
ATOM 710 N N . ASN A 1 88 ? 8.169 -2.436 -18.691 1.00 65.75 88 ASN A N 1
ATOM 711 C CA . ASN A 1 88 ? 9.610 -2.540 -18.889 1.00 65.75 88 ASN A CA 1
ATOM 712 C C . ASN A 1 88 ? 10.121 -1.151 -19.262 1.00 65.75 88 ASN A C 1
ATOM 714 O O . ASN A 1 88 ? 9.877 -0.686 -20.375 1.00 65.75 88 ASN A O 1
ATOM 718 N N . HIS A 1 89 ? 10.826 -0.498 -18.344 1.00 55.03 89 HIS A N 1
ATOM 719 C CA . HIS A 1 89 ? 11.777 0.534 -18.733 1.00 55.03 89 HIS A CA 1
ATOM 720 C C . HIS A 1 89 ? 13.050 -0.206 -19.156 1.00 55.03 89 HIS A C 1
ATOM 722 O O . HIS A 1 89 ? 13.793 -0.687 -18.302 1.00 55.03 89 HIS A O 1
ATOM 728 N N . TYR A 1 90 ? 13.203 -0.410 -20.466 1.00 42.66 90 TYR A N 1
ATOM 729 C CA . TYR A 1 90 ? 14.476 -0.798 -21.073 1.00 42.66 90 TYR A CA 1
ATOM 730 C C . TYR A 1 90 ? 15.344 0.441 -21.267 1.00 42.66 90 TYR A C 1
ATOM 732 O O . TYR A 1 90 ? 14.770 1.483 -21.663 1.00 42.66 90 TYR A O 1
#

Mean predicted aligned error: 7.09 Å

pLDDT: mean 82.13, std 17.12, range [35.62, 96.44]